Protein AF-A0A966QTV1-F1 (afdb_monomer_lite)

Sequence (100 aa):
MIEAREWNGHPIHRRQVDGYVNATAMCRAGGRRWNHYVTNDRTAEYLQALSGSAGIPADLLVASIGTGPNHLRGTWIHPRLAVDLARWISPSFAVWMDGW

Foldseek 3Di:
DKDWDDDPNQTWIADPVQRWTFVVSLCVSLVHDPVVQCPDPVNVVVLVVCCVVVVHPSVVQWDAADDDDPVPGHIIGHLVSVLVSLVVSDPVSSVVSVVD

Structure (mmCIF, N/CA/C/O backbone):
data_AF-A0A966QTV1-F1
#
_entry.id   AF-A0A966QTV1-F1
#
loop_
_atom_site.group_PDB
_atom_site.id
_atom_site.type_symbol
_atom_site.label_atom_id
_atom_site.label_alt_id
_atom_site.label_comp_id
_atom_site.label_asym_id
_atom_site.label_entity_id
_atom_site.label_seq_id
_atom_site.pdbx_PDB_ins_code
_atom_site.Cartn_x
_atom_site.Cartn_y
_atom_site.Cartn_z
_atom_site.occupancy
_atom_site.B_iso_or_equiv
_atom_site.auth_seq_id
_atom_site.auth_comp_id
_atom_site.auth_asym_id
_atom_site.auth_atom_id
_atom_site.pdbx_PDB_model_num
ATOM 1 N N . MET A 1 1 ? 15.723 0.682 8.995 1.00 84.88 1 MET A N 1
ATOM 2 C CA . MET A 1 1 ? 16.284 -0.248 7.991 1.00 84.88 1 MET A CA 1
ATOM 3 C C . MET A 1 1 ? 15.184 -0.625 7.000 1.00 84.88 1 MET A C 1
ATOM 5 O O . MET A 1 1 ? 14.016 -0.606 7.385 1.00 84.88 1 MET A O 1
ATOM 9 N N . ILE A 1 2 ? 15.530 -0.879 5.735 1.00 90.69 2 ILE A N 1
ATOM 10 C CA . ILE A 1 2 ? 14.585 -1.235 4.664 1.00 90.69 2 ILE A CA 1
ATOM 11 C C . ILE A 1 2 ? 15.019 -2.563 4.064 1.00 90.69 2 ILE A C 1
ATOM 13 O O . ILE A 1 2 ? 16.200 -2.756 3.794 1.00 90.69 2 ILE A O 1
ATOM 17 N N . GLU A 1 3 ? 14.056 -3.453 3.877 1.00 94.44 3 GLU A N 1
ATOM 18 C CA . GLU A 1 3 ? 14.204 -4.702 3.139 1.00 94.44 3 GLU A CA 1
ATOM 19 C C . GLU A 1 3 ? 13.577 -4.560 1.745 1.00 94.44 3 GLU A C 1
ATOM 21 O O . GLU A 1 3 ? 12.687 -3.729 1.530 1.00 94.44 3 GLU A O 1
ATOM 26 N N . ALA A 1 4 ? 14.032 -5.373 0.795 1.00 95.25 4 ALA A N 1
ATOM 27 C CA . ALA A 1 4 ? 13.435 -5.446 -0.527 1.00 95.25 4 ALA A CA 1
ATOM 28 C C . ALA A 1 4 ? 13.262 -6.901 -0.967 1.00 95.25 4 ALA A C 1
ATOM 30 O O . ALA A 1 4 ? 14.145 -7.729 -0.744 1.00 95.25 4 ALA A O 1
ATOM 31 N N . ARG A 1 5 ? 12.133 -7.189 -1.617 1.00 95.81 5 ARG A N 1
ATOM 32 C CA . ARG A 1 5 ? 11.902 -8.434 -2.358 1.00 95.81 5 ARG A CA 1
ATOM 33 C C . ARG A 1 5 ? 11.577 -8.103 -3.806 1.00 95.81 5 ARG A C 1
ATOM 35 O O . ARG A 1 5 ? 10.969 -7.073 -4.094 1.00 95.81 5 ARG A O 1
ATOM 42 N N . GLU A 1 6 ? 11.991 -8.974 -4.714 1.00 96.12 6 GLU A N 1
ATOM 43 C CA . GLU A 1 6 ? 11.768 -8.787 -6.145 1.00 96.12 6 GLU A CA 1
ATOM 44 C C . GLU A 1 6 ? 10.485 -9.486 -6.608 1.00 96.12 6 GLU A C 1
ATOM 46 O O . GLU A 1 6 ? 10.209 -10.627 -6.230 1.00 96.12 6 GLU A O 1
ATOM 51 N N . TRP A 1 7 ? 9.724 -8.797 -7.459 1.00 96.69 7 TRP A N 1
ATOM 52 C CA . TRP A 1 7 ? 8.625 -9.353 -8.240 1.00 96.69 7 TRP A CA 1
ATOM 53 C C . TRP A 1 7 ? 8.840 -9.021 -9.718 1.00 96.69 7 TRP A C 1
ATOM 55 O O . TRP A 1 7 ? 8.812 -7.848 -10.089 1.00 96.69 7 TRP A O 1
ATOM 65 N N . ASN A 1 8 ? 9.052 -10.033 -10.564 1.00 95.00 8 ASN A N 1
ATOM 66 C CA . ASN A 1 8 ? 9.254 -9.875 -12.013 1.00 95.00 8 ASN A CA 1
ATOM 67 C C . ASN A 1 8 ? 10.302 -8.801 -12.384 1.00 95.00 8 ASN A C 1
ATOM 69 O O . ASN A 1 8 ? 10.032 -7.934 -13.214 1.00 95.00 8 ASN A O 1
ATOM 73 N N . GLY A 1 9 ? 11.477 -8.805 -11.744 1.00 95.69 9 GLY A N 1
ATOM 74 C CA . GLY A 1 9 ? 12.521 -7.804 -12.001 1.00 95.69 9 GLY A CA 1
ATOM 75 C C . GLY A 1 9 ? 12.271 -6.426 -11.373 1.00 95.69 9 GLY A C 1
ATOM 76 O O . GLY A 1 9 ? 13.045 -5.497 -11.601 1.00 95.69 9 GLY A O 1
ATOM 77 N N . HIS A 1 10 ? 11.206 -6.260 -10.581 1.00 95.94 10 HIS A N 1
ATOM 78 C CA . HIS A 1 10 ? 10.910 -5.017 -9.875 1.00 95.94 10 HIS A CA 1
ATOM 79 C C . HIS A 1 10 ? 11.138 -5.159 -8.364 1.00 95.94 10 HIS A C 1
ATOM 81 O O . HIS A 1 10 ? 10.439 -5.941 -7.712 1.00 95.94 10 HIS A O 1
ATOM 87 N N . PRO A 1 11 ? 12.056 -4.375 -7.767 1.00 96.06 11 PRO A N 1
ATOM 88 C CA . PRO A 1 11 ? 12.253 -4.380 -6.326 1.00 96.06 11 PRO A CA 1
ATOM 89 C C . PRO A 1 11 ? 11.107 -3.646 -5.623 1.00 96.06 11 PRO A C 1
ATOM 91 O O . PRO A 1 11 ? 10.864 -2.455 -5.848 1.00 96.06 11 PRO A O 1
ATOM 94 N N . ILE A 1 12 ? 10.428 -4.348 -4.722 1.00 96.62 12 ILE A N 1
ATOM 95 C CA . ILE A 1 12 ? 9.445 -3.777 -3.805 1.00 96.62 12 ILE A CA 1
ATOM 96 C C . ILE A 1 12 ? 10.120 -3.604 -2.454 1.00 96.62 12 ILE A C 1
ATOM 98 O O . ILE A 1 12 ? 10.804 -4.508 -1.986 1.00 96.62 12 ILE A O 1
ATOM 102 N N . HIS A 1 13 ? 9.933 -2.444 -1.831 1.00 96.31 13 HIS A N 1
ATOM 103 C CA . HIS A 1 13 ? 10.602 -2.092 -0.582 1.00 96.31 13 HIS A CA 1
ATOM 104 C C . HIS A 1 13 ? 9.618 -2.124 0.582 1.00 96.31 13 HIS A C 1
ATOM 106 O O . HIS A 1 13 ? 8.494 -1.631 0.450 1.00 96.31 13 HIS A O 1
ATOM 112 N N . ARG A 1 14 ? 10.070 -2.630 1.727 1.00 96.00 14 ARG A N 1
ATOM 113 C CA . ARG A 1 14 ? 9.338 -2.630 2.992 1.00 96.00 14 ARG A CA 1
ATOM 114 C C . ARG A 1 14 ? 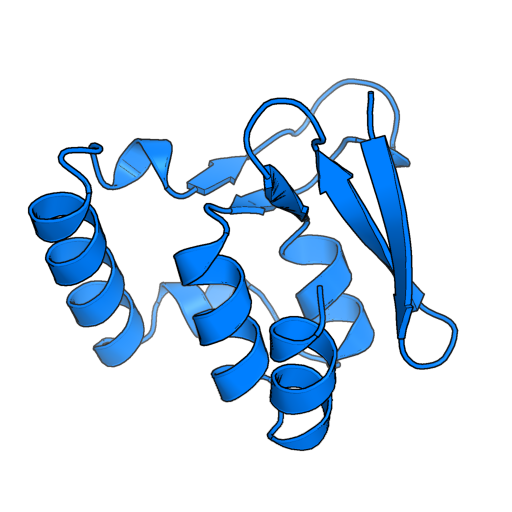10.221 -2.088 4.110 1.00 96.00 14 ARG A C 1
ATOM 116 O O . ARG A 1 14 ? 11.408 -2.395 4.207 1.00 96.00 14 ARG A O 1
ATOM 123 N N . ARG A 1 15 ? 9.658 -1.229 4.952 1.00 94.75 15 ARG A N 1
ATOM 124 C CA . ARG A 1 15 ? 10.341 -0.723 6.144 1.00 94.75 15 ARG A CA 1
ATOM 125 C C . ARG A 1 15 ? 10.293 -1.786 7.234 1.00 94.75 15 ARG A C 1
ATOM 127 O O . ARG A 1 15 ? 9.221 -2.260 7.579 1.00 94.75 15 ARG A O 1
ATOM 134 N N . GLN A 1 16 ? 11.435 -2.109 7.832 1.00 94.00 16 GLN A N 1
ATOM 135 C CA . GLN A 1 16 ? 11.486 -3.117 8.900 1.00 94.00 16 GLN A CA 1
ATOM 136 C C . GLN A 1 16 ? 10.893 -2.629 10.231 1.00 94.00 16 GLN A C 1
ATOM 138 O O . GLN A 1 16 ? 10.533 -3.432 11.078 1.00 94.00 16 GLN A O 1
ATOM 143 N N . VAL A 1 17 ? 10.812 -1.310 10.423 1.00 94.25 17 VAL A N 1
ATOM 144 C CA . VAL A 1 17 ? 10.347 -0.679 11.671 1.00 94.25 17 VAL A CA 1
ATOM 145 C C . VAL A 1 17 ? 8.837 -0.817 11.871 1.00 94.25 17 VAL A C 1
ATOM 147 O O . VAL A 1 17 ? 8.392 -1.095 12.976 1.00 94.25 17 VAL A O 1
ATOM 150 N N . ASP A 1 18 ? 8.057 -0.618 10.814 1.00 94.00 18 ASP A N 1
ATOM 151 C CA . ASP A 1 18 ? 6.590 -0.560 10.865 1.00 94.00 18 ASP A CA 1
ATOM 152 C C . ASP A 1 18 ? 5.923 -1.454 9.808 1.00 94.00 18 ASP A C 1
ATOM 154 O O . ASP A 1 18 ? 4.699 -1.532 9.716 1.00 94.00 18 ASP A O 1
ATOM 158 N N . GLY A 1 19 ? 6.721 -2.132 8.983 1.00 95.19 19 GLY A N 1
ATOM 159 C CA . GLY A 1 19 ? 6.245 -2.999 7.917 1.00 95.19 19 GLY A CA 1
ATOM 160 C C . GLY A 1 19 ? 5.645 -2.263 6.722 1.00 95.19 19 GLY A C 1
ATOM 161 O O . GLY A 1 19 ? 5.101 -2.926 5.842 1.00 95.19 19 GLY A O 1
ATOM 162 N N . TYR A 1 20 ? 5.719 -0.930 6.651 1.00 96.88 20 TYR A N 1
ATOM 163 C CA . TYR A 1 20 ? 5.111 -0.203 5.539 1.00 96.88 20 TYR A CA 1
ATOM 164 C C . TYR A 1 20 ? 5.776 -0.568 4.221 1.00 96.88 20 TYR A C 1
ATOM 166 O O . TYR A 1 20 ? 7.002 -0.660 4.135 1.00 96.88 20 TYR A O 1
ATOM 174 N N . VAL A 1 21 ? 4.963 -0.704 3.181 1.00 97.62 21 VAL A N 1
ATOM 175 C CA . VAL A 1 21 ? 5.397 -1.156 1.858 1.00 97.62 21 VAL A CA 1
ATOM 176 C C . VAL A 1 21 ? 5.288 -0.013 0.857 1.00 97.62 21 VAL A C 1
ATOM 178 O O . VAL A 1 21 ? 4.363 0.797 0.919 1.00 97.62 21 VAL A O 1
ATOM 181 N N . ASN A 1 22 ? 6.236 0.080 -0.072 1.00 97.00 22 ASN A N 1
ATOM 182 C CA . ASN A 1 22 ? 6.237 1.112 -1.103 1.00 97.00 22 ASN A CA 1
ATOM 183 C C . ASN A 1 22 ? 5.192 0.801 -2.195 1.00 97.00 22 ASN A C 1
ATOM 185 O O . ASN A 1 22 ? 5.451 0.058 -3.144 1.00 97.00 22 ASN A O 1
ATOM 189 N N . ALA A 1 23 ? 4.017 1.420 -2.087 1.00 97.69 23 ALA A N 1
ATOM 190 C CA . ALA A 1 23 ? 2.906 1.288 -3.025 1.00 97.69 23 ALA A CA 1
ATOM 191 C C . ALA A 1 23 ? 3.253 1.770 -4.439 1.00 97.69 23 ALA A C 1
ATOM 193 O O . ALA A 1 23 ? 2.739 1.238 -5.424 1.00 97.69 23 ALA A O 1
ATOM 194 N N . THR A 1 24 ? 4.137 2.765 -4.569 1.00 96.44 24 THR A N 1
ATOM 195 C CA . THR A 1 24 ? 4.602 3.233 -5.882 1.00 96.44 24 THR A CA 1
ATOM 196 C C . THR A 1 24 ? 5.389 2.139 -6.601 1.00 96.44 24 THR A C 1
ATOM 198 O O . THR A 1 24 ? 5.161 1.911 -7.790 1.00 96.44 24 THR A O 1
ATOM 201 N N . ALA A 1 25 ? 6.271 1.430 -5.891 1.00 96.38 25 ALA A N 1
ATOM 202 C CA . ALA A 1 25 ? 6.993 0.283 -6.435 1.00 96.38 25 ALA A CA 1
ATOM 203 C C . ALA A 1 25 ? 6.033 -0.857 -6.811 1.00 96.38 25 ALA A C 1
ATOM 205 O O . ALA A 1 25 ? 6.119 -1.379 -7.921 1.00 96.38 25 ALA A O 1
ATOM 206 N N . MET A 1 26 ? 5.064 -1.171 -5.942 1.00 98.00 26 MET A N 1
ATOM 207 C CA . MET A 1 26 ? 4.041 -2.194 -6.207 1.00 98.00 26 MET A CA 1
ATOM 208 C C . MET A 1 26 ? 3.236 -1.891 -7.474 1.00 98.00 26 MET A C 1
ATOM 210 O O . MET A 1 26 ? 3.085 -2.744 -8.345 1.00 98.00 26 MET A O 1
ATOM 214 N N . CYS A 1 27 ? 2.759 -0.652 -7.614 1.00 97.62 27 CYS A N 1
ATOM 215 C CA . CYS A 1 27 ? 1.999 -0.220 -8.783 1.00 97.62 27 CYS A CA 1
ATOM 216 C C . CYS A 1 27 ? 2.829 -0.305 -10.070 1.00 97.62 27 CYS A C 1
ATOM 218 O O . CYS A 1 27 ? 2.317 -0.773 -11.083 1.00 97.62 27 CYS A O 1
ATOM 220 N N . ARG A 1 28 ? 4.109 0.095 -10.030 1.00 96.06 28 ARG A N 1
ATOM 221 C CA . ARG A 1 28 ? 5.021 -0.035 -11.180 1.00 96.06 28 ARG A CA 1
ATOM 222 C C . ARG A 1 28 ? 5.189 -1.494 -11.599 1.00 96.06 28 ARG A C 1
ATOM 224 O O . ARG A 1 28 ? 5.033 -1.786 -12.778 1.00 96.06 28 ARG A O 1
ATOM 231 N N . ALA A 1 29 ? 5.425 -2.388 -10.641 1.00 96.88 29 ALA A N 1
ATOM 232 C CA . ALA A 1 29 ? 5.588 -3.817 -10.898 1.00 96.88 29 ALA A CA 1
ATOM 233 C C . ALA A 1 29 ? 4.317 -4.478 -11.461 1.00 96.88 29 ALA A C 1
ATOM 235 O O . ALA A 1 29 ? 4.387 -5.421 -12.243 1.00 96.88 29 ALA A O 1
ATOM 236 N N . GLY A 1 30 ? 3.147 -3.962 -11.080 1.00 95.75 30 GLY A N 1
ATOM 237 C CA . GLY A 1 30 ? 1.845 -4.415 -11.562 1.00 95.75 30 GLY A CA 1
ATOM 238 C C . GLY A 1 30 ? 1.317 -3.718 -12.818 1.00 95.75 30 GLY A C 1
ATOM 239 O O . GLY A 1 30 ? 0.197 -4.012 -13.230 1.00 95.75 30 GLY A O 1
ATOM 240 N N . GLY A 1 31 ? 2.039 -2.743 -13.384 1.00 96.25 31 GLY A N 1
ATOM 241 C CA . GLY A 1 31 ? 1.534 -1.924 -14.494 1.00 96.25 31 GLY A CA 1
ATOM 242 C C . GLY A 1 31 ? 0.286 -1.096 -14.142 1.00 96.25 31 GLY A C 1
ATOM 243 O O . GLY A 1 31 ? -0.539 -0.800 -15.005 1.00 96.25 31 GLY A O 1
ATOM 244 N N . ARG A 1 32 ? 0.111 -0.733 -12.866 1.00 96.94 32 ARG A N 1
ATOM 245 C CA . ARG A 1 32 ? -1.032 0.037 -12.353 1.00 96.94 32 ARG A CA 1
ATOM 246 C C . ARG A 1 32 ? -0.612 1.427 -11.865 1.00 96.94 32 ARG A C 1
ATOM 248 O O . ARG A 1 32 ? 0.568 1.757 -11.777 1.00 96.94 32 ARG A O 1
ATOM 255 N N . ARG A 1 33 ? -1.598 2.262 -11.522 1.00 95.94 33 ARG A N 1
ATOM 256 C CA . ARG A 1 33 ? -1.395 3.593 -10.926 1.00 95.94 33 ARG A CA 1
ATOM 257 C C . ARG A 1 33 ? -2.030 3.650 -9.544 1.00 95.94 33 ARG A C 1
ATOM 259 O O . ARG A 1 33 ? -3.215 3.354 -9.419 1.00 95.94 33 ARG A O 1
ATOM 266 N N . TRP A 1 34 ? -1.269 4.111 -8.550 1.00 95.88 34 TRP A N 1
ATOM 267 C CA . TRP A 1 34 ? -1.743 4.289 -7.171 1.00 95.88 34 TRP A CA 1
ATOM 268 C C . TRP A 1 34 ? -3.043 5.100 -7.101 1.00 95.88 34 TRP A C 1
ATOM 270 O O . TRP A 1 34 ? -3.989 4.691 -6.436 1.00 95.88 34 TRP A O 1
ATOM 280 N N . ASN A 1 35 ? -3.125 6.192 -7.868 1.00 95.62 35 ASN A N 1
ATOM 281 C CA . ASN A 1 35 ? -4.309 7.049 -7.882 1.00 95.62 35 ASN A CA 1
ATOM 282 C C . ASN A 1 35 ? -5.586 6.294 -8.282 1.00 95.62 35 ASN A C 1
ATOM 284 O O . ASN A 1 35 ? -6.623 6.548 -7.698 1.00 95.62 35 ASN A O 1
ATOM 288 N N . HIS A 1 36 ? -5.520 5.332 -9.211 1.00 96.56 36 HIS A N 1
ATOM 289 C CA . HIS A 1 36 ? -6.707 4.556 -9.604 1.00 96.56 36 HIS A CA 1
ATOM 290 C C . HIS A 1 36 ? -7.174 3.601 -8.501 1.00 96.56 36 HIS A C 1
ATOM 292 O O . HIS A 1 36 ? -8.351 3.262 -8.433 1.00 96.56 36 HIS A O 1
ATOM 298 N N . TYR A 1 37 ? -6.246 3.137 -7.666 1.00 97.06 37 TYR A N 1
ATOM 299 C CA . TYR A 1 37 ? -6.569 2.279 -6.538 1.00 97.06 37 TYR A CA 1
ATOM 300 C C . TYR A 1 37 ? -7.180 3.087 -5.392 1.00 97.06 37 TYR A C 1
ATOM 302 O O . TYR A 1 37 ?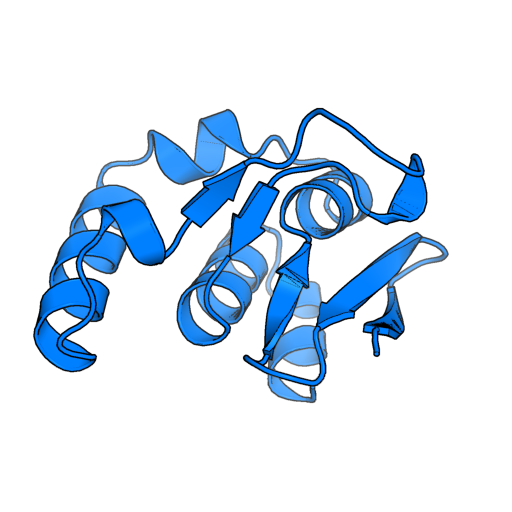 -8.219 2.696 -4.869 1.00 97.06 37 TYR A O 1
ATOM 310 N N . VAL A 1 38 ? -6.564 4.215 -5.020 1.00 94.19 38 VAL A N 1
ATOM 311 C CA . VAL A 1 38 ? -6.982 5.002 -3.847 1.00 94.19 38 VAL A CA 1
ATOM 312 C C . VAL A 1 38 ? -8.292 5.766 -4.065 1.00 94.19 38 VAL A C 1
ATOM 314 O O . VAL A 1 38 ? -8.993 6.033 -3.098 1.00 94.19 38 VAL A O 1
ATOM 317 N N . THR A 1 39 ? -8.659 6.085 -5.313 1.00 95.25 39 THR A N 1
ATOM 318 C CA . THR A 1 39 ? -9.942 6.741 -5.635 1.00 95.25 39 THR A CA 1
ATOM 319 C C . THR A 1 39 ? -11.086 5.757 -5.895 1.00 95.25 39 THR A C 1
ATOM 321 O O . THR A 1 39 ? -12.146 6.174 -6.345 1.00 95.25 39 THR A O 1
ATOM 324 N N . ASN A 1 40 ? -10.878 4.454 -5.699 1.00 95.06 40 ASN A N 1
ATOM 325 C CA . ASN A 1 40 ? -11.930 3.450 -5.845 1.00 95.06 40 ASN A CA 1
ATOM 326 C C . ASN A 1 40 ? -12.786 3.380 -4.567 1.00 95.06 40 ASN A C 1
ATOM 328 O O . ASN A 1 40 ? -12.225 3.280 -3.475 1.00 95.06 40 ASN A O 1
ATOM 332 N N . ASP A 1 41 ? -14.115 3.341 -4.702 1.00 96.69 41 ASP A N 1
ATOM 333 C CA . ASP A 1 41 ? -15.063 3.273 -3.576 1.00 96.69 41 ASP A CA 1
ATOM 334 C C . ASP A 1 41 ? -14.772 2.105 -2.621 1.00 96.69 41 ASP A C 1
ATOM 336 O O . ASP A 1 41 ? -14.667 2.291 -1.410 1.00 96.69 41 ASP A O 1
ATOM 340 N N . ARG A 1 42 ? -14.493 0.911 -3.160 1.00 96.31 42 ARG A N 1
ATOM 341 C CA . ARG A 1 42 ? -14.132 -0.275 -2.365 1.00 96.31 42 ARG A CA 1
ATOM 342 C C . ARG A 1 42 ? -12.835 -0.063 -1.578 1.00 96.31 42 ARG A C 1
ATOM 344 O O . ARG A 1 42 ? -12.669 -0.600 -0.486 1.00 96.31 42 ARG A O 1
ATOM 351 N N . THR A 1 43 ? -11.893 0.711 -2.116 1.00 96.44 43 THR A N 1
ATOM 352 C CA . THR A 1 43 ? -10.660 1.058 -1.393 1.00 96.44 43 THR A CA 1
ATOM 353 C C . THR A 1 43 ? -10.925 2.084 -0.295 1.00 96.44 43 THR A C 1
ATOM 355 O O . THR A 1 43 ? -10.344 1.965 0.782 1.00 96.44 43 THR A O 1
ATOM 358 N N . ALA A 1 44 ? -11.815 3.053 -0.525 1.00 95.56 44 ALA A N 1
ATOM 359 C CA . ALA A 1 44 ? -12.230 4.001 0.506 1.00 95.56 44 ALA A CA 1
ATOM 360 C C . ALA A 1 44 ? -12.922 3.284 1.680 1.00 95.56 44 ALA A C 1
ATOM 362 O O . ALA A 1 44 ? -12.557 3.508 2.835 1.00 95.56 44 ALA A O 1
ATOM 363 N N . GLU A 1 45 ? -13.841 2.358 1.394 1.00 97.25 45 GLU A N 1
ATOM 364 C CA . GLU A 1 45 ? -14.482 1.507 2.405 1.00 97.25 45 GLU A CA 1
ATOM 365 C C . GLU A 1 45 ? -13.457 0.660 3.172 1.00 97.25 45 GLU A C 1
ATOM 367 O O . GLU A 1 45 ? -13.477 0.608 4.404 1.00 97.25 45 GLU A O 1
ATOM 372 N N . TYR A 1 46 ? -12.508 0.043 2.459 1.00 97.31 46 TYR A N 1
ATOM 373 C CA . TYR A 1 46 ? -11.455 -0.756 3.083 1.00 97.31 46 TYR A CA 1
ATOM 374 C C . TYR A 1 46 ? -10.550 0.076 4.001 1.00 97.31 46 TYR A C 1
ATOM 376 O O . TYR A 1 46 ? -10.223 -0.367 5.100 1.00 97.31 46 TYR A O 1
ATOM 384 N N . LEU A 1 47 ? -10.159 1.287 3.590 1.00 96.69 47 LEU A N 1
ATOM 385 C CA . LEU A 1 47 ? -9.360 2.203 4.409 1.00 96.69 47 LEU A CA 1
ATOM 386 C C . LEU A 1 47 ? -10.078 2.581 5.707 1.00 96.69 47 LEU A C 1
ATOM 388 O O . LEU A 1 47 ? -9.451 2.569 6.765 1.00 96.69 47 LEU A O 1
ATOM 392 N N . GLN A 1 48 ? -11.381 2.868 5.643 1.00 96.50 48 GLN A N 1
ATOM 393 C CA . GLN A 1 48 ? -12.190 3.173 6.827 1.00 96.50 48 GLN A CA 1
ATOM 394 C C . GLN A 1 48 ? -12.283 1.968 7.770 1.00 96.50 48 GLN A C 1
ATOM 396 O O . GLN A 1 48 ? -12.010 2.088 8.966 1.00 96.50 48 GLN A O 1
ATOM 401 N N . ALA A 1 49 ? -12.585 0.785 7.230 1.00 97.94 49 ALA A N 1
ATOM 402 C CA . ALA A 1 49 ? -12.647 -0.445 8.014 1.00 97.94 49 ALA A CA 1
ATOM 403 C C . ALA A 1 49 ? -11.291 -0.792 8.654 1.00 97.94 49 ALA A C 1
ATOM 405 O O . ALA A 1 49 ? -11.224 -1.166 9.827 1.00 97.94 49 ALA A O 1
ATOM 406 N N . LEU A 1 50 ? -10.196 -0.636 7.904 1.00 97.75 50 LEU A N 1
ATOM 407 C CA . LEU A 1 50 ? -8.842 -0.870 8.398 1.00 97.75 50 LEU A CA 1
ATOM 408 C C . LEU A 1 50 ? -8.462 0.140 9.482 1.00 97.75 50 LEU A C 1
ATOM 410 O O . LEU A 1 50 ? -7.900 -0.263 10.498 1.00 97.75 50 LEU A O 1
ATOM 414 N N . SER A 1 51 ? -8.789 1.419 9.291 1.00 97.44 51 SER A N 1
ATOM 415 C CA . SER A 1 51 ? -8.544 2.474 10.275 1.00 97.44 51 SER A CA 1
ATOM 416 C C . SER A 1 51 ? -9.228 2.152 11.606 1.00 97.44 51 SER A C 1
ATOM 418 O O . SER A 1 51 ? -8.562 2.111 12.642 1.00 97.44 51 SER A O 1
ATOM 420 N N . GLY A 1 52 ? -10.518 1.800 11.568 1.00 97.62 52 GLY A N 1
ATOM 421 C CA . GLY A 1 52 ? -11.270 1.389 12.755 1.00 97.62 52 GLY A CA 1
ATOM 422 C C . GLY A 1 52 ? -10.727 0.112 13.403 1.00 97.62 52 GLY A C 1
ATOM 423 O O . GLY A 1 52 ? -10.555 0.062 14.617 1.00 97.62 52 GLY A O 1
ATOM 424 N N . SER A 1 53 ? -10.395 -0.910 12.605 1.00 96.94 53 SER A N 1
ATOM 425 C CA . SER A 1 53 ? -9.866 -2.181 13.122 1.00 96.94 53 SER A CA 1
ATOM 426 C C . SER A 1 53 ? -8.474 -2.050 13.742 1.00 96.94 53 SER A C 1
ATOM 428 O O . SER A 1 53 ? -8.177 -2.768 14.694 1.00 96.94 53 SER A O 1
ATOM 430 N N . ALA A 1 54 ? -7.606 -1.209 13.178 1.00 92.94 54 ALA A N 1
ATOM 431 C CA . ALA A 1 54 ? -6.235 -1.037 13.649 1.00 92.94 54 ALA A CA 1
ATOM 432 C C . ALA A 1 54 ? -6.112 0.030 14.749 1.00 92.94 54 ALA A C 1
ATOM 434 O O . ALA A 1 54 ? -5.073 0.100 15.399 1.00 92.94 54 ALA A O 1
ATOM 435 N N . GLY A 1 55 ? -7.134 0.875 14.935 1.00 94.12 55 GLY A N 1
ATOM 436 C CA . GLY A 1 55 ? -7.043 2.057 15.796 1.00 94.12 55 GLY A CA 1
ATOM 437 C C . GLY A 1 55 ? -6.056 3.104 15.265 1.00 94.12 55 GLY A C 1
ATOM 438 O O . GLY A 1 55 ? -5.529 3.902 16.035 1.00 94.12 55 GLY A O 1
ATOM 439 N N . ILE A 1 56 ? -5.775 3.082 13.959 1.00 93.19 56 ILE A N 1
ATOM 440 C CA . ILE A 1 56 ? -4.830 3.980 13.290 1.00 93.19 56 ILE A CA 1
ATOM 441 C C . ILE A 1 56 ? -5.638 4.943 12.418 1.00 93.19 56 ILE A C 1
ATOM 443 O O . ILE A 1 56 ? -6.401 4.467 11.575 1.00 93.19 56 ILE A O 1
ATOM 447 N N . PRO A 1 57 ? -5.480 6.269 12.561 1.00 93.19 57 PRO A N 1
ATOM 448 C CA . PRO A 1 57 ? -6.083 7.247 11.660 1.00 93.19 57 PRO A CA 1
ATOM 449 C C . PRO A 1 57 ? -5.825 6.936 10.177 1.00 93.19 57 PRO A C 1
ATOM 451 O O . PRO A 1 57 ? -4.727 6.526 9.796 1.00 93.19 57 PRO A O 1
ATOM 454 N N . ALA A 1 58 ? -6.841 7.112 9.329 1.00 88.62 58 ALA A N 1
ATOM 455 C CA . ALA A 1 58 ? -6.765 6.736 7.915 1.00 88.62 58 ALA A CA 1
ATOM 456 C C . ALA A 1 58 ? -5.640 7.461 7.149 1.00 88.62 58 ALA A C 1
ATOM 458 O O . ALA A 1 58 ? -5.042 6.883 6.242 1.00 88.62 58 ALA A O 1
ATOM 459 N N . ASP A 1 59 ? -5.308 8.692 7.540 1.00 87.75 59 ASP A N 1
ATOM 460 C CA . ASP A 1 59 ? -4.197 9.475 6.993 1.00 87.75 59 ASP A CA 1
ATOM 461 C C . ASP A 1 59 ? -2.823 8.884 7.340 1.00 87.75 59 ASP A C 1
ATOM 463 O O . ASP A 1 59 ? -1.886 9.017 6.557 1.00 87.75 59 ASP A O 1
ATOM 467 N N . LEU A 1 60 ? -2.699 8.150 8.450 1.00 93.69 60 LEU A N 1
ATOM 468 C CA . LEU A 1 60 ? -1.463 7.446 8.792 1.00 93.69 60 LEU A CA 1
ATOM 469 C C . LEU A 1 60 ? -1.301 6.131 8.027 1.00 93.69 60 LEU A C 1
ATOM 471 O O . LEU A 1 60 ? -0.177 5.650 7.890 1.00 93.69 60 LEU A O 1
ATOM 475 N N . LEU A 1 61 ? -2.372 5.551 7.473 1.00 96.62 61 LEU A N 1
ATOM 476 C CA . LEU A 1 61 ? -2.285 4.329 6.659 1.00 96.62 61 LEU A CA 1
ATOM 477 C C . LEU A 1 61 ? -1.532 4.550 5.337 1.00 96.62 61 LEU A C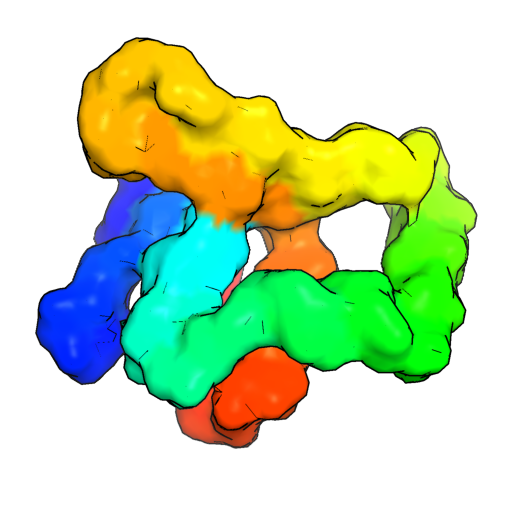 1
ATOM 479 O O . LEU A 1 61 ? -1.076 3.576 4.732 1.00 96.62 61 LEU A O 1
ATOM 483 N N . VAL A 1 62 ? -1.395 5.808 4.900 1.00 96.38 62 VAL A N 1
ATOM 484 C CA . VAL A 1 62 ? -0.775 6.214 3.635 1.00 96.38 62 VAL A CA 1
ATOM 485 C C . VAL A 1 62 ? 0.167 7.400 3.866 1.00 96.38 62 VAL A C 1
ATOM 487 O O . VAL A 1 62 ? -0.266 8.526 4.067 1.00 96.38 62 VAL A O 1
ATOM 490 N N . ALA A 1 63 ? 1.473 7.177 3.747 1.00 93.56 63 ALA A N 1
ATOM 491 C CA . ALA A 1 63 ? 2.495 8.210 3.894 1.00 93.56 63 ALA A CA 1
ATOM 492 C C . ALA A 1 63 ? 3.168 8.527 2.550 1.00 93.56 63 ALA A C 1
ATOM 494 O O . ALA A 1 63 ? 3.806 7.666 1.943 1.00 93.56 63 ALA A O 1
ATOM 495 N N . SER A 1 64 ? 3.080 9.775 2.094 1.00 93.25 64 SER A N 1
ATOM 496 C CA . SER A 1 64 ? 3.756 10.232 0.871 1.00 93.25 64 SER A CA 1
ATOM 497 C C . SER A 1 64 ? 5.110 10.864 1.193 1.00 93.25 64 SER A C 1
ATOM 499 O O . SER A 1 64 ? 5.177 11.876 1.884 1.00 93.25 64 SER A O 1
ATOM 501 N N . ILE A 1 65 ? 6.194 10.294 0.659 1.00 91.19 65 ILE A N 1
ATOM 502 C CA . ILE A 1 65 ? 7.565 10.793 0.836 1.00 91.19 65 ILE A CA 1
ATOM 503 C C . ILE A 1 65 ? 8.073 11.362 -0.495 1.00 91.19 65 ILE A C 1
ATOM 505 O O . ILE A 1 65 ? 8.344 10.618 -1.439 1.00 91.19 65 ILE A O 1
ATOM 509 N N . GLY A 1 66 ? 8.201 12.690 -0.574 1.00 87.62 66 GLY A N 1
ATOM 510 C CA . GLY A 1 66 ? 8.663 13.403 -1.777 1.00 87.62 66 GLY A CA 1
ATOM 511 C C . GLY A 1 66 ? 10.146 13.800 -1.775 1.00 87.62 66 GLY A C 1
ATOM 512 O O . GLY A 1 66 ? 10.706 14.091 -2.832 1.00 87.62 66 GLY A O 1
ATOM 513 N N . THR A 1 67 ? 10.793 13.804 -0.609 1.00 85.38 67 THR A N 1
ATOM 514 C CA . THR A 1 67 ? 12.172 14.281 -0.407 1.00 85.38 67 THR A CA 1
ATOM 515 C C . THR A 1 67 ? 13.116 13.137 -0.011 1.00 85.38 67 THR A C 1
ATOM 517 O O . THR A 1 67 ? 12.680 12.023 0.270 1.00 85.38 67 THR A O 1
ATOM 520 N N . GLY A 1 68 ? 14.432 13.383 -0.033 1.00 83.12 68 GLY A N 1
ATOM 521 C CA . GLY A 1 68 ? 15.454 12.387 0.326 1.00 83.12 68 GLY A CA 1
ATOM 522 C C . GLY A 1 68 ? 15.930 11.503 -0.842 1.00 83.12 68 GLY A C 1
ATOM 523 O O . GLY A 1 68 ? 15.703 11.848 -2.005 1.00 83.12 68 GLY A O 1
ATOM 524 N N . PRO A 1 69 ? 16.633 10.388 -0.571 1.00 82.88 69 PRO A N 1
ATOM 525 C CA . PRO A 1 69 ? 17.123 9.460 -1.593 1.00 82.88 69 PRO A CA 1
ATOM 526 C C . PRO A 1 69 ? 15.997 8.874 -2.454 1.00 82.88 69 PRO A C 1
ATOM 528 O O . PRO A 1 69 ? 14.956 8.485 -1.933 1.00 82.88 69 PRO A O 1
ATOM 531 N N . ASN A 1 70 ? 16.213 8.749 -3.767 1.00 79.56 70 ASN A N 1
ATOM 532 C CA . ASN A 1 70 ? 15.172 8.331 -4.721 1.00 79.56 70 ASN A CA 1
ATOM 533 C C . ASN A 1 70 ? 14.506 6.986 -4.385 1.00 79.56 70 ASN A C 1
ATOM 535 O O . ASN A 1 70 ? 13.306 6.841 -4.596 1.00 79.56 70 ASN A O 1
ATOM 539 N N . HIS A 1 71 ? 15.254 6.025 -3.836 1.00 74.62 71 HIS A N 1
ATOM 540 C CA . HIS A 1 71 ? 14.732 4.706 -3.456 1.00 74.62 71 HIS A CA 1
ATOM 541 C C . HIS A 1 71 ? 13.839 4.738 -2.199 1.00 74.62 71 HIS A C 1
ATOM 543 O O . HIS A 1 71 ? 13.111 3.786 -1.937 1.00 74.62 71 HIS A O 1
ATOM 549 N N . LEU A 1 72 ? 13.868 5.836 -1.433 1.00 82.62 72 LEU A N 1
ATOM 550 C CA . LEU A 1 72 ? 13.016 6.062 -0.259 1.00 82.62 72 LEU A CA 1
ATOM 551 C C . LEU A 1 72 ? 11.750 6.860 -0.586 1.00 82.62 72 LEU A C 1
ATOM 553 O O . LEU A 1 72 ? 10.833 6.930 0.233 1.00 82.62 72 LEU A O 1
ATOM 557 N N . ARG A 1 73 ? 11.692 7.463 -1.776 1.00 90.88 73 ARG A N 1
ATOM 558 C CA . ARG A 1 73 ? 10.553 8.267 -2.215 1.00 90.88 73 ARG A CA 1
ATOM 559 C C . ARG A 1 73 ? 9.387 7.390 -2.664 1.00 90.88 73 ARG A C 1
ATOM 561 O O . ARG A 1 73 ? 9.549 6.232 -3.054 1.00 90.88 73 ARG A O 1
ATOM 568 N N . GLY A 1 74 ? 8.208 7.995 -2.661 1.00 93.44 74 GLY A N 1
ATOM 569 C CA . GLY A 1 74 ? 6.960 7.385 -3.099 1.00 93.44 74 GLY A CA 1
ATOM 570 C C . GLY A 1 74 ? 5.926 7.317 -1.987 1.00 93.44 74 GLY A C 1
ATOM 571 O O . GLY A 1 74 ? 6.085 7.897 -0.912 1.00 93.44 74 GLY A O 1
ATOM 572 N N . THR A 1 75 ? 4.845 6.611 -2.280 1.00 96.38 75 THR A N 1
ATOM 573 C CA . THR A 1 75 ? 3.763 6.362 -1.332 1.00 96.38 75 THR A CA 1
ATOM 574 C C . THR A 1 75 ? 4.049 5.078 -0.570 1.00 96.38 75 THR A C 1
ATOM 576 O O . THR A 1 75 ? 4.235 4.022 -1.171 1.00 96.38 75 THR A O 1
ATOM 579 N N . TRP A 1 76 ? 4.075 5.171 0.751 1.00 96.69 76 TRP A N 1
ATOM 580 C CA . TRP A 1 76 ? 4.279 4.066 1.675 1.00 96.69 76 TRP A CA 1
ATOM 581 C C . TRP A 1 76 ? 2.975 3.760 2.389 1.00 96.69 76 TRP A C 1
ATOM 583 O O . TRP A 1 76 ? 2.340 4.671 2.910 1.00 96.69 76 TRP A O 1
ATOM 593 N N . ILE A 1 77 ? 2.590 2.491 2.433 1.00 98.00 77 ILE A N 1
ATOM 594 C CA . ILE A 1 77 ? 1.288 2.082 2.954 1.00 98.00 77 ILE A CA 1
ATOM 595 C C . ILE A 1 77 ? 1.397 1.016 4.028 1.00 98.00 77 ILE A C 1
ATOM 597 O O . ILE A 1 77 ? 2.304 0.184 3.999 1.00 98.00 77 ILE A O 1
ATOM 601 N N . HIS A 1 78 ? 0.436 1.037 4.947 1.00 97.62 78 HIS A N 1
ATOM 602 C CA . HIS A 1 78 ? 0.292 0.048 6.007 1.00 97.62 78 HIS A CA 1
ATOM 603 C C . HIS A 1 78 ? 0.303 -1.395 5.448 1.00 97.62 78 HIS A C 1
ATOM 605 O O . HIS A 1 78 ? -0.318 -1.634 4.408 1.00 97.62 78 HIS A O 1
ATOM 611 N N . PRO A 1 79 ? 0.919 -2.388 6.131 1.00 97.00 79 PRO A N 1
ATOM 612 C CA . PRO A 1 79 ? 1.046 -3.759 5.621 1.00 97.00 79 PRO A CA 1
ATOM 613 C C . PRO A 1 79 ? -0.276 -4.377 5.147 1.00 97.00 79 PRO A C 1
ATOM 615 O O . PRO A 1 79 ? -0.363 -4.923 4.052 1.00 97.00 79 PRO A O 1
ATOM 618 N N . ARG A 1 80 ? -1.3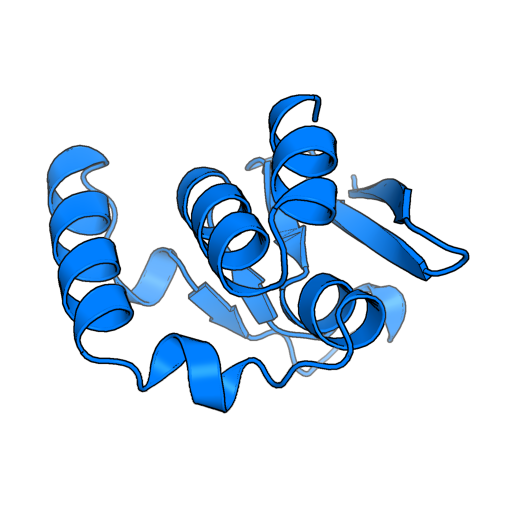54 -4.2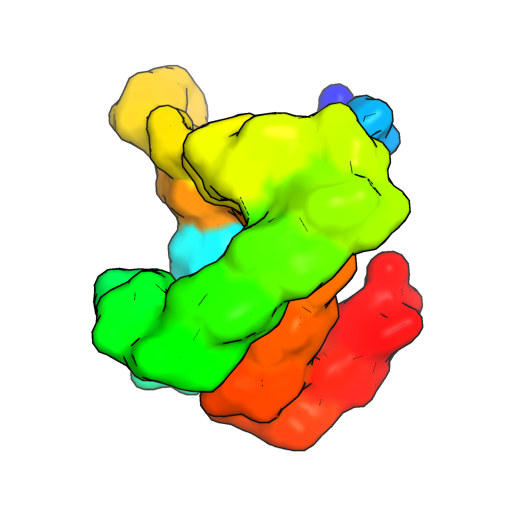26 5.929 1.00 97.25 80 ARG A N 1
ATOM 619 C CA . ARG A 1 80 ? -2.682 -4.760 5.561 1.00 97.25 80 ARG A CA 1
ATOM 620 C C . ARG A 1 80 ? -3.285 -4.060 4.337 1.00 97.25 80 ARG A C 1
ATOM 622 O O . ARG A 1 80 ? -4.075 -4.674 3.627 1.00 97.25 80 ARG A O 1
ATOM 629 N N . LEU A 1 81 ? -2.920 -2.803 4.077 1.00 97.75 81 LEU A N 1
ATOM 630 C CA . LEU A 1 81 ? -3.306 -2.096 2.855 1.00 97.75 81 LEU A CA 1
ATOM 631 C C . LEU A 1 81 ? -2.446 -2.535 1.665 1.00 97.75 81 LEU A C 1
ATOM 633 O O . LEU A 1 81 ? -2.953 -2.625 0.556 1.00 97.75 81 LEU A O 1
ATOM 637 N N . ALA A 1 82 ? -1.175 -2.876 1.889 1.00 98.12 82 ALA A N 1
ATOM 638 C CA . ALA A 1 82 ? -0.313 -3.436 0.851 1.00 98.12 82 ALA A CA 1
ATOM 639 C C . ALA A 1 82 ? -0.851 -4.771 0.327 1.00 98.12 82 ALA A C 1
ATOM 641 O O . ALA A 1 82 ? -0.986 -4.950 -0.879 1.00 98.12 82 ALA A O 1
ATOM 642 N N . VAL A 1 83 ? -1.245 -5.683 1.214 1.00 97.94 83 VAL A N 1
ATOM 643 C CA . VAL A 1 83 ? -1.842 -6.957 0.788 1.00 97.94 83 VAL A CA 1
ATOM 644 C C . VAL A 1 83 ? -3.123 -6.725 -0.030 1.00 97.94 83 VAL A C 1
ATOM 646 O O . VAL A 1 83 ? -3.344 -7.361 -1.059 1.00 97.94 83 VAL A O 1
ATOM 649 N N . ASP A 1 84 ? -3.951 -5.765 0.377 1.00 98.25 84 ASP A N 1
ATOM 650 C CA . ASP A 1 84 ? -5.163 -5.397 -0.355 1.00 98.25 84 ASP A CA 1
ATOM 651 C C . ASP A 1 84 ? -4.873 -4.763 -1.734 1.00 98.25 84 ASP A C 1
ATOM 653 O O . ASP A 1 84 ? -5.467 -5.160 -2.740 1.00 98.25 84 ASP A O 1
ATOM 657 N N . LEU A 1 85 ? -3.890 -3.862 -1.820 1.00 98.50 85 LEU A N 1
ATOM 658 C CA . LEU A 1 85 ? -3.396 -3.325 -3.090 1.00 98.50 85 LEU A CA 1
ATOM 659 C C . LEU A 1 85 ? -2.879 -4.444 -4.007 1.00 98.50 85 LEU A C 1
ATOM 661 O O . LEU A 1 85 ? -3.147 -4.423 -5.208 1.00 98.50 85 LEU A O 1
ATOM 665 N N . ALA A 1 86 ? -2.160 -5.428 -3.463 1.00 98.38 86 ALA A N 1
ATOM 666 C CA . ALA A 1 86 ? -1.648 -6.554 -4.237 1.00 98.38 86 ALA A CA 1
ATOM 667 C C . ALA A 1 86 ? -2.789 -7.370 -4.872 1.00 98.38 86 ALA A C 1
ATOM 669 O O . ALA A 1 86 ? -2.716 -7.678 -6.064 1.00 98.38 86 ALA A O 1
ATOM 670 N N . ARG A 1 87 ? -3.882 -7.613 -4.129 1.00 97.94 87 ARG A N 1
ATOM 671 C CA . ARG A 1 87 ? -5.119 -8.245 -4.643 1.00 97.94 87 ARG A CA 1
ATOM 672 C C . ARG A 1 87 ? -5.739 -7.469 -5.793 1.00 97.94 87 ARG A C 1
ATOM 674 O O . ARG A 1 87 ? -6.139 -8.073 -6.785 1.00 97.94 87 ARG A O 1
ATOM 681 N N . TRP A 1 88 ? -5.789 -6.144 -5.686 1.00 98.19 88 TRP A N 1
ATOM 682 C CA . TRP A 1 88 ? -6.313 -5.299 -6.757 1.00 98.19 88 TRP A CA 1
ATOM 683 C C . TRP A 1 88 ? -5.408 -5.278 -8.001 1.00 98.19 88 TRP A C 1
ATOM 685 O O . TRP A 1 88 ? -5.896 -5.195 -9.129 1.00 98.19 88 TRP A O 1
ATOM 695 N N . ILE A 1 89 ? -4.088 -5.377 -7.818 1.00 97.94 89 ILE A N 1
ATOM 696 C CA . ILE A 1 89 ? -3.128 -5.415 -8.925 1.0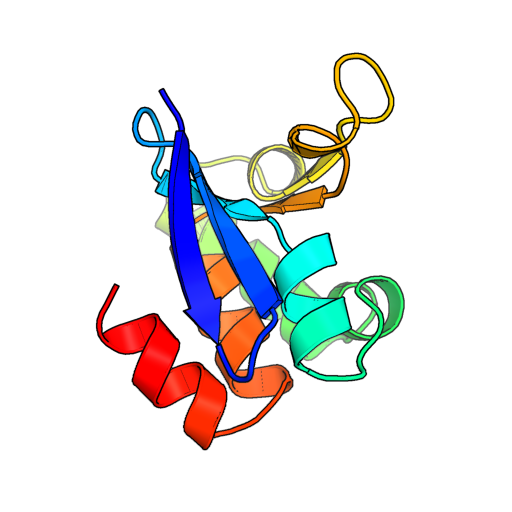0 97.94 89 ILE A CA 1
ATOM 697 C C . ILE A 1 89 ? -3.290 -6.700 -9.745 1.00 97.94 89 ILE A C 1
ATOM 699 O O . ILE A 1 89 ? -3.527 -6.613 -10.954 1.00 97.94 89 ILE A O 1
ATOM 703 N N . SER A 1 90 ? -3.139 -7.868 -9.109 1.00 98.06 90 SER A N 1
ATOM 704 C CA . SER A 1 90 ? -3.384 -9.179 -9.724 1.00 98.06 90 SER A CA 1
ATOM 705 C C . SER A 1 90 ? -3.399 -10.308 -8.679 1.00 98.06 90 SER A C 1
ATOM 707 O O . SER A 1 90 ? -2.685 -10.213 -7.678 1.00 98.06 90 SER A O 1
ATOM 709 N N . PRO A 1 91 ? -4.106 -11.427 -8.934 1.00 98.12 91 PRO A N 1
ATOM 710 C CA . PRO A 1 91 ? -4.101 -12.581 -8.032 1.00 98.12 91 PRO A CA 1
ATOM 711 C C . PRO A 1 91 ? -2.701 -13.149 -7.757 1.00 98.12 91 PRO A C 1
ATOM 713 O O . PRO A 1 91 ? -2.363 -13.409 -6.607 1.00 98.12 91 PRO A O 1
ATOM 716 N N . SER A 1 92 ? -1.850 -13.287 -8.780 1.00 98.00 92 SER A N 1
ATOM 717 C CA . SER A 1 92 ? -0.494 -13.828 -8.606 1.00 98.00 92 SER A CA 1
ATOM 718 C C . SER A 1 92 ? 0.379 -12.930 -7.729 1.00 98.00 92 SER A C 1
ATOM 720 O O . SER A 1 92 ? 1.146 -13.427 -6.908 1.00 98.00 92 SER A O 1
ATOM 722 N N . PHE A 1 93 ? 0.239 -11.608 -7.870 1.00 97.94 93 PHE A N 1
ATOM 723 C CA . PHE A 1 93 ? 0.981 -10.668 -7.034 1.00 97.94 93 PHE A CA 1
ATOM 724 C C . PHE A 1 93 ? 0.478 -10.665 -5.586 1.00 97.94 93 PHE A C 1
ATOM 726 O O . PHE A 1 93 ? 1.275 -10.522 -4.663 1.00 97.94 93 PHE A O 1
ATOM 733 N N . ALA A 1 94 ? -0.823 -10.882 -5.376 1.00 97.88 94 ALA A N 1
ATOM 734 C CA . ALA A 1 94 ? -1.391 -11.057 -4.044 1.00 97.88 94 ALA A CA 1
ATOM 735 C C . ALA A 1 94 ? -0.810 -12.275 -3.324 1.00 97.88 94 ALA A C 1
ATOM 737 O O . ALA A 1 94 ? -0.340 -12.129 -2.204 1.00 97.88 94 ALA A O 1
ATOM 738 N N . VAL A 1 95 ? -0.751 -13.431 -3.995 1.00 97.94 95 VAL A N 1
ATOM 739 C CA . VAL A 1 95 ? -0.163 -14.659 -3.427 1.00 97.94 95 VAL A CA 1
ATOM 740 C C . VAL A 1 95 ? 1.302 -14.447 -3.042 1.00 97.94 95 VAL A C 1
ATOM 742 O O . VAL A 1 95 ? 1.744 -14.903 -1.992 1.00 97.94 95 VAL A O 1
ATOM 745 N N . TRP A 1 96 ? 2.060 -13.723 -3.867 1.00 97.31 96 TRP A N 1
ATOM 746 C CA . TRP A 1 96 ? 3.436 -13.361 -3.534 1.00 97.31 96 TRP A CA 1
ATOM 747 C C . TRP A 1 96 ? 3.526 -12.437 -2.313 1.00 97.31 96 TRP A C 1
ATOM 749 O O . TRP A 1 96 ? 4.379 -12.645 -1.452 1.00 97.31 96 TRP A O 1
ATOM 759 N N . MET A 1 97 ? 2.631 -11.450 -2.214 1.00 97.38 97 MET A N 1
ATOM 760 C CA . MET A 1 97 ? 2.586 -10.511 -1.090 1.00 97.38 97 MET A CA 1
ATOM 761 C C . MET A 1 97 ? 2.119 -11.178 0.212 1.00 97.38 97 MET A C 1
ATOM 763 O O . MET A 1 97 ? 2.617 -10.826 1.276 1.00 97.38 97 MET A O 1
ATOM 767 N N . ASP A 1 98 ? 1.209 -12.155 0.144 1.00 95.69 98 ASP A N 1
ATOM 768 C CA . ASP A 1 98 ? 0.746 -12.931 1.304 1.00 95.69 98 ASP A CA 1
ATOM 769 C C . ASP A 1 98 ? 1.903 -13.712 1.969 1.00 95.69 98 ASP A C 1
ATOM 771 O O . ASP A 1 98 ? 1.859 -13.992 3.166 1.00 95.69 98 ASP A O 1
ATOM 775 N N . GLY A 1 99 ? 2.958 -14.040 1.212 1.00 93.19 99 GLY A N 1
ATOM 776 C CA . GLY A 1 99 ? 4.164 -14.712 1.706 1.00 93.19 99 GLY A CA 1
ATOM 777 C C . GLY A 1 99 ? 5.255 -13.789 2.270 1.00 93.19 99 GLY A C 1
ATOM 778 O O . GLY A 1 99 ? 6.378 -14.263 2.494 1.00 93.19 99 GLY A O 1
ATOM 779 N N . TRP A 1 100 ? 4.997 -12.485 2.443 1.00 90.00 100 TRP A N 1
ATOM 780 C CA . TRP A 1 100 ? 5.985 -11.499 2.911 1.00 90.00 100 TRP A CA 1
ATOM 781 C C . TRP A 1 100 ? 5.673 -10.889 4.277 1.00 90.00 100 TRP A C 1
ATOM 783 O O . TRP A 1 100 ? 4.617 -10.255 4.469 1.00 90.00 100 TRP A O 1
#

Secondary structure (DSSP, 8-state):
-EEEEEETTEEEEEETTT--EEHHHHHHHTT--HHHHHTSHHHHHHHHHHHHHHT--TTTTEEEE-SSSGGG-EEEE-HHHHHHHHHHH-HHHHHHHHT-

pLDDT: mean 94.85, std 4.31, range [74.62, 98.5]

Radius of gyration: 12.67 Å; chains: 1; bounding box: 32×29×30 Å